Protein AF-A0A316M0W2-F1 (afdb_monomer)

Foldseek 3Di:
DDPVVLVVVLVVLVVVVCVVLVPDPVLCVQFVQSWQSVFPCQVVLHQEGETEHGDGDPVCPPVCSRLVVVLSSCVSRFHKYKYWAADPPPCVPVVVVCQVSVCVNQVNAKDWDWDADPVGITIMIIDGDNPD

Sequence (132 aa):
MNRFEKINSDQKIIEVLLDKLGCDENFIEEAKIAAILHDIGAIEGKNNHYAYEFFLLRPYRGRNIASIAAKQIFDKFLGEWKLYVAPSGTNPRAEKFWRKTISDYTNGNFEEKHDVTFDGYKLIFTFNNISK

Secondary structure (DSSP, 8-state):
--HHHHHHHHHHHHHHHHHHHT--THHHHH----SSTT-HHHHTT-SEEEE------GGGTTSSHHHHHHHHHHHHS-SEEEEEE--TTT-HHHHHHHHHHHHHHHTT--EEEEEEETTEEEEEEEEE-TT-

pLDDT: mean 73.29, std 18.85, range [28.38, 97.38]

InterPro domains:
  IPR003607 HD/PDEase domain [cd00077] (12-80)

Nearest PDB structures (foldseek):
  3ey5-assembly1_A  TM=6.224E-01  e=1.010E-02  Bacteroides thetaiotaomicron
  4qdj-assembly1_A  TM=5.690E-01  e=9.165E-02  Synechocystis sp. PCC 6803 substr. Kazusa
  5y4q-assembly1_B  TM=5.535E-01  e=1.397E+00  Trypanosoma cruzi strain CL Brener
  2avx-assembly1_A  TM=2.497E-01  e=5.280E-01  Escherichia coli
  4azw-assembly1_A  TM=4.449E-01  e=4.207E+00  Escherichia coli

Organism: NCBI:txid1529

Mean predicted aligned error: 9.38 Å

Solvent-accessible surface area (backbone atoms only — not comparable to full-atom values): 7589 Å² total; per-residue (Å²): 132,54,75,67,57,50,49,57,53,47,51,57,52,47,54,55,50,34,64,76,65,72,53,61,73,77,61,38,83,53,37,55,60,73,6,64,66,74,25,62,35,55,78,72,69,42,50,62,36,50,26,67,49,77,52,66,42,78,92,55,59,94,66,58,52,71,49,54,52,51,49,54,51,46,74,71,51,53,26,38,39,39,38,46,38,71,35,83,78,79,45,58,67,60,52,55,48,47,56,49,45,49,31,71,70,47,76,56,57,60,49,76,49,75,50,80,51,100,92,42,64,26,30,36,40,37,40,70,50,74,88,112

Radius of gyration: 14.41 Å; Cα contacts (8 Å, |Δi|>4): 176; chains: 1; bounding box: 40×32×37 Å

Structure (mmCIF, N/CA/C/O backbone):
data_AF-A0A316M0W2-F1
#
_entry.id   AF-A0A316M0W2-F1
#
loop_
_atom_site.group_PDB
_atom_site.id
_atom_site.type_symbol
_atom_site.label_atom_id
_atom_site.label_alt_id
_atom_site.label_comp_id
_atom_site.label_asym_id
_atom_site.label_entity_id
_atom_site.label_seq_id
_atom_site.pdbx_PDB_ins_code
_atom_site.Cartn_x
_atom_site.Cartn_y
_atom_site.Cartn_z
_atom_site.occupancy
_atom_site.B_iso_or_equiv
_atom_site.auth_seq_id
_atom_site.auth_comp_id
_atom_site.auth_asym_id
_atom_site.auth_atom_id
_atom_site.pdbx_PDB_model_num
ATOM 1 N N . MET A 1 1 ? 22.395 13.651 -1.260 1.00 48.47 1 MET A N 1
ATOM 2 C CA . MET A 1 1 ? 22.105 13.139 0.093 1.00 48.47 1 MET A CA 1
ATOM 3 C C . MET A 1 1 ? 22.805 11.805 0.256 1.00 48.47 1 MET A C 1
ATOM 5 O O . MET A 1 1 ? 22.592 10.920 -0.569 1.00 48.47 1 MET A O 1
ATOM 9 N N . ASN A 1 2 ? 23.708 11.684 1.229 1.00 33.06 2 ASN A N 1
ATOM 10 C CA . ASN A 1 2 ? 24.404 10.423 1.494 1.00 33.06 2 ASN A CA 1
ATOM 11 C C . ASN A 1 2 ? 23.402 9.409 2.080 1.00 33.06 2 ASN A C 1
ATOM 13 O O . ASN A 1 2 ? 22.491 9.781 2.817 1.00 33.06 2 ASN A O 1
ATOM 17 N N . ARG A 1 3 ? 23.572 8.120 1.772 1.00 31.95 3 ARG A N 1
ATOM 18 C CA . ARG A 1 3 ? 22.786 7.006 2.324 1.00 31.95 3 ARG A CA 1
ATOM 19 C C . ARG A 1 3 ? 22.655 7.078 3.853 1.00 31.95 3 ARG A C 1
ATOM 21 O O . ARG A 1 3 ? 21.599 6.741 4.368 1.00 31.95 3 ARG A O 1
ATOM 28 N N . PHE A 1 4 ? 23.679 7.564 4.556 1.00 28.38 4 PHE A N 1
ATOM 29 C CA . PHE A 1 4 ? 23.650 7.782 6.009 1.00 28.38 4 PHE A CA 1
ATOM 30 C C . PHE A 1 4 ? 22.752 8.949 6.456 1.00 28.38 4 PHE A C 1
ATOM 32 O O . PHE A 1 4 ? 22.065 8.837 7.465 1.00 28.38 4 PHE A O 1
ATOM 39 N N . GLU A 1 5 ? 22.705 10.045 5.699 1.00 35.69 5 GLU A N 1
ATOM 40 C CA . GLU A 1 5 ? 21.828 11.187 6.000 1.00 35.69 5 GLU A CA 1
ATOM 41 C C . GLU A 1 5 ? 20.358 10.843 5.751 1.00 35.69 5 GLU A C 1
ATOM 43 O O . GLU A 1 5 ? 19.494 11.227 6.537 1.00 35.69 5 GLU A O 1
ATOM 48 N N . LYS A 1 6 ? 20.086 10.055 4.699 1.00 44.72 6 LYS A N 1
ATOM 49 C CA . LYS A 1 6 ? 18.750 9.512 4.430 1.00 44.72 6 LYS A CA 1
ATOM 50 C C . LYS A 1 6 ? 18.285 8.616 5.587 1.00 44.72 6 LYS A C 1
ATOM 52 O O . LYS A 1 6 ? 17.212 8.848 6.122 1.00 44.72 6 LYS A O 1
ATOM 57 N N . ILE A 1 7 ? 19.141 7.704 6.064 1.00 41.06 7 ILE A N 1
ATOM 58 C CA . ILE A 1 7 ? 18.834 6.819 7.205 1.00 41.06 7 ILE A CA 1
ATOM 59 C C . ILE A 1 7 ? 18.451 7.609 8.467 1.00 41.06 7 ILE A C 1
ATOM 61 O O . ILE A 1 7 ? 17.459 7.270 9.105 1.00 41.06 7 ILE A O 1
ATOM 65 N N . ASN A 1 8 ? 19.192 8.667 8.809 1.00 46.09 8 ASN A N 1
ATOM 66 C CA . ASN A 1 8 ? 18.906 9.463 10.009 1.00 46.09 8 ASN A CA 1
ATOM 67 C C . ASN A 1 8 ? 17.606 10.275 9.889 1.00 46.09 8 ASN A C 1
ATOM 69 O O . ASN A 1 8 ? 16.872 10.415 10.866 1.00 46.09 8 ASN A O 1
ATOM 73 N N . SER A 1 9 ? 17.310 10.804 8.698 1.00 49.47 9 SER A N 1
ATOM 74 C CA . SER A 1 9 ? 16.043 11.496 8.438 1.00 49.47 9 S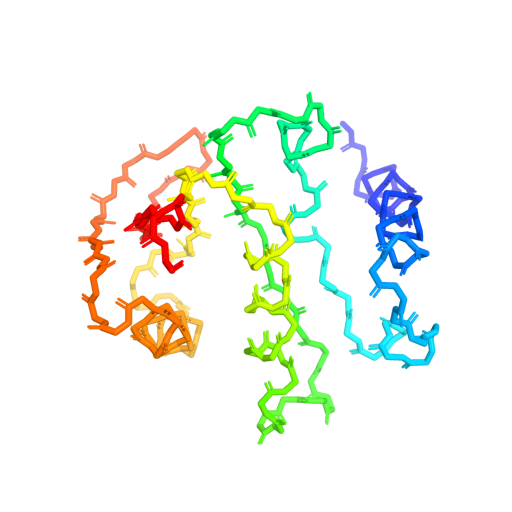ER A CA 1
ATOM 75 C C . SER A 1 9 ? 14.862 10.530 8.519 1.00 49.47 9 SER A C 1
ATOM 77 O O . SER A 1 9 ? 13.871 10.823 9.181 1.00 49.47 9 SER A O 1
ATOM 79 N N . ASP A 1 10 ? 14.987 9.362 7.891 1.00 51.97 10 ASP A N 1
ATOM 80 C CA . ASP A 1 10 ? 13.939 8.343 7.865 1.00 51.97 10 ASP A CA 1
ATOM 81 C C . ASP A 1 10 ? 13.652 7.820 9.279 1.00 51.97 10 ASP A C 1
ATOM 83 O O . ASP A 1 10 ? 12.494 7.649 9.646 1.00 51.97 10 ASP A O 1
ATOM 87 N N . GLN A 1 11 ? 14.688 7.643 10.107 1.00 53.81 11 GLN A N 1
ATOM 88 C CA . GLN A 1 11 ? 14.557 7.185 11.492 1.00 53.81 11 GLN A CA 1
ATOM 89 C C . GLN A 1 11 ? 13.727 8.143 12.359 1.00 53.81 11 GLN A C 1
ATOM 91 O O . GLN A 1 11 ? 12.835 7.706 13.081 1.00 53.81 11 GLN A O 1
ATOM 96 N N . LYS A 1 12 ? 13.945 9.454 12.230 1.00 53.81 12 LYS A N 1
ATOM 97 C CA . LYS A 1 12 ? 13.210 10.454 13.016 1.00 53.81 12 LYS A CA 1
ATOM 98 C C . LYS A 1 12 ? 11.735 10.555 12.619 1.00 53.81 12 LYS A C 1
ATOM 100 O O . LYS A 1 12 ? 10.871 10.766 13.466 1.00 53.81 12 LYS A O 1
ATOM 105 N N . ILE A 1 13 ? 11.433 10.417 11.326 1.00 52.25 13 ILE A N 1
ATOM 106 C CA . ILE A 1 13 ? 10.045 10.418 10.842 1.00 52.25 13 ILE A CA 1
ATOM 107 C C . ILE A 1 13 ? 9.353 9.117 11.265 1.00 52.25 13 ILE A C 1
ATOM 109 O O . ILE A 1 13 ? 8.191 9.165 11.672 1.00 52.25 13 ILE A O 1
ATOM 113 N N . ILE A 1 14 ? 10.072 7.983 11.221 1.00 52.84 14 ILE A N 1
ATOM 114 C CA . ILE A 1 14 ? 9.599 6.703 11.755 1.00 52.84 14 ILE A CA 1
ATOM 115 C C . ILE A 1 14 ? 9.127 6.923 13.190 1.00 52.84 14 ILE A C 1
ATOM 117 O O . ILE A 1 14 ? 7.926 6.828 13.410 1.00 52.84 14 ILE A O 1
ATOM 121 N N . GLU A 1 15 ? 10.010 7.333 14.105 1.00 57.50 15 GLU A N 1
ATOM 122 C CA . GLU A 1 15 ? 9.714 7.551 15.533 1.00 57.50 15 GLU A CA 1
ATOM 123 C C . GLU A 1 15 ? 8.430 8.369 15.778 1.00 57.50 15 GLU A C 1
ATOM 125 O O . GLU A 1 15 ? 7.555 7.940 16.529 1.00 57.50 15 GLU A O 1
ATOM 130 N N . VAL A 1 16 ? 8.252 9.495 15.075 1.00 54.44 16 VAL A N 1
ATOM 131 C CA . VAL A 1 16 ? 7.051 10.345 15.199 1.00 54.44 16 VAL A CA 1
ATOM 132 C C . VAL A 1 16 ? 5.773 9.634 14.744 1.00 54.44 16 VAL A C 1
ATOM 134 O O . VAL A 1 16 ? 4.707 9.829 15.332 1.00 54.44 16 VAL A O 1
ATOM 137 N N . LEU A 1 17 ? 5.825 8.831 13.678 1.00 51.56 17 LEU A N 1
ATOM 138 C CA . LEU A 1 17 ? 4.644 8.084 13.248 1.00 51.56 17 LEU A CA 1
ATOM 139 C C . LEU A 1 17 ? 4.324 6.919 14.178 1.00 51.56 17 LEU A C 1
ATOM 141 O O . LEU A 1 17 ? 3.138 6.627 14.330 1.00 51.56 17 LEU A O 1
ATOM 145 N N . LEU A 1 18 ? 5.333 6.289 14.786 1.00 55.06 18 LEU A N 1
ATOM 146 C CA . LEU A 1 18 ? 5.138 5.198 15.747 1.00 55.06 18 LEU A CA 1
ATOM 147 C C . LEU A 1 18 ? 4.363 5.680 16.961 1.00 55.06 18 LEU A C 1
ATOM 149 O O . LEU A 1 18 ? 3.336 5.091 17.296 1.00 55.06 18 LEU A O 1
ATOM 153 N N . ASP A 1 19 ? 4.799 6.809 17.522 1.00 59.34 19 ASP A N 1
ATOM 154 C CA . ASP A 1 19 ? 4.119 7.497 18.616 1.00 59.34 19 ASP A CA 1
ATOM 155 C C . ASP A 1 19 ? 2.661 7.794 18.244 1.00 59.34 19 ASP A C 1
ATOM 157 O O . ASP A 1 19 ? 1.722 7.347 18.904 1.00 59.34 19 ASP A O 1
ATOM 161 N N . LYS A 1 20 ? 2.440 8.423 17.082 1.00 52.78 20 LYS A N 1
ATOM 162 C CA . LYS A 1 20 ? 1.079 8.724 16.624 1.00 52.78 20 LYS A CA 1
ATOM 163 C C . LYS A 1 20 ? 0.239 7.467 16.360 1.00 52.78 20 LYS A C 1
ATOM 165 O O . LYS A 1 20 ? -0.982 7.590 16.279 1.00 52.78 20 LYS A O 1
ATOM 170 N N . LEU A 1 21 ? 0.840 6.329 15.999 1.00 52.12 21 LEU A N 1
ATOM 171 C CA . LEU A 1 21 ? 0.147 5.075 15.652 1.00 52.12 21 LEU A CA 1
ATOM 172 C C . LEU A 1 21 ? -0.162 4.219 16.889 1.00 52.12 21 LEU A C 1
ATOM 174 O O . LEU A 1 21 ? -0.941 3.277 16.768 1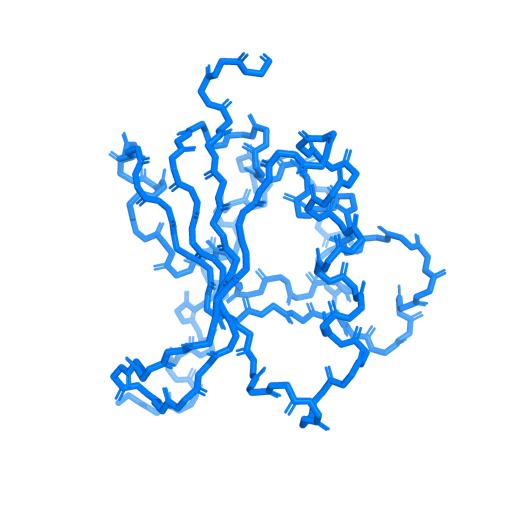.00 52.12 21 LEU A O 1
ATOM 178 N N . GLY A 1 22 ? 0.414 4.536 18.054 1.00 56.94 22 GLY A N 1
ATOM 179 C CA . GLY A 1 22 ? 0.285 3.714 19.258 1.00 56.94 22 GLY A CA 1
ATOM 180 C C . GLY A 1 22 ? 0.910 2.324 19.099 1.00 56.94 22 GLY A C 1
ATOM 181 O O . GLY A 1 22 ? 0.468 1.373 19.743 1.00 56.94 22 GLY A O 1
ATOM 182 N N . CYS A 1 23 ? 1.893 2.178 18.205 1.00 54.72 23 CYS A N 1
ATOM 183 C CA . CYS A 1 23 ? 2.620 0.925 18.031 1.00 54.72 23 CYS A CA 1
ATOM 184 C C . CYS A 1 23 ? 3.738 0.826 19.082 1.00 54.72 23 CYS A C 1
ATOM 186 O O . CYS A 1 23 ? 4.508 1.768 19.231 1.00 54.72 23 CYS A O 1
ATOM 188 N N . ASP A 1 24 ? 3.842 -0.311 19.778 1.00 54.34 24 ASP A N 1
ATOM 189 C CA . ASP A 1 24 ? 4.955 -0.614 20.698 1.00 54.34 24 ASP A CA 1
ATOM 190 C C . ASP A 1 24 ? 6.307 -0.495 19.969 1.00 54.34 24 ASP A C 1
ATOM 192 O O . ASP A 1 24 ? 6.441 -1.014 18.861 1.00 54.34 24 ASP A O 1
ATOM 196 N N . GLU A 1 25 ? 7.307 0.152 20.579 1.00 49.97 25 GLU A N 1
ATOM 197 C CA . GLU A 1 25 ? 8.668 0.319 20.038 1.00 49.97 25 GLU A CA 1
ATOM 198 C C . GLU A 1 25 ? 9.283 -1.022 19.586 1.00 49.97 25 GLU A C 1
ATOM 200 O O . GLU A 1 25 ? 9.944 -1.088 18.542 1.00 49.97 25 GLU A O 1
ATOM 205 N N . ASN A 1 26 ? 8.962 -2.122 20.283 1.00 46.00 26 ASN A N 1
ATOM 206 C CA . ASN A 1 26 ? 9.413 -3.475 19.930 1.00 46.00 26 ASN A CA 1
ATOM 207 C C . ASN A 1 26 ? 8.858 -3.979 18.584 1.00 46.00 26 ASN A C 1
ATOM 209 O O . ASN A 1 26 ? 9.465 -4.830 17.938 1.00 46.00 26 ASN A O 1
ATOM 213 N N . PHE A 1 27 ? 7.721 -3.454 18.116 1.00 47.66 27 PHE A N 1
ATOM 214 C CA . PHE A 1 27 ? 7.133 -3.815 16.822 1.00 47.66 27 PHE A CA 1
ATOM 215 C C . PHE A 1 27 ? 7.979 -3.305 15.639 1.00 47.66 27 PHE A C 1
ATOM 217 O O . PHE A 1 27 ? 7.898 -3.860 14.540 1.00 47.66 27 PHE A O 1
ATOM 224 N N . ILE A 1 28 ? 8.812 -2.270 15.838 1.00 46.78 28 ILE A N 1
ATOM 225 C CA . ILE A 1 28 ? 9.473 -1.525 14.750 1.00 46.78 28 ILE A CA 1
ATOM 226 C C . ILE A 1 28 ? 10.983 -1.732 14.655 1.00 46.78 28 ILE A C 1
ATOM 228 O O . ILE A 1 28 ? 11.508 -1.707 13.537 1.00 46.78 28 ILE A O 1
ATOM 232 N N . GLU A 1 29 ? 11.683 -2.068 15.743 1.00 45.09 29 GLU A N 1
ATOM 233 C CA . GLU A 1 29 ? 13.055 -2.597 15.609 1.00 45.09 29 GLU A CA 1
ATOM 234 C C . GLU A 1 29 ? 13.086 -3.816 14.661 1.00 45.09 29 GLU A C 1
ATOM 236 O O . GLU A 1 29 ? 14.016 -4.003 13.869 1.00 45.09 29 GLU A O 1
ATOM 241 N N . GLU A 1 30 ? 11.992 -4.579 14.662 1.00 47.34 30 GLU A N 1
ATOM 242 C CA . GLU A 1 30 ? 11.757 -5.780 13.867 1.00 47.34 30 GLU A CA 1
ATOM 243 C C . GLU A 1 30 ? 11.160 -5.476 12.470 1.00 47.34 30 GLU A C 1
ATOM 245 O O . GLU A 1 30 ? 11.501 -6.117 11.461 1.00 47.34 30 GLU A O 1
ATOM 250 N N . ALA A 1 31 ? 10.320 -4.437 12.372 1.00 44.12 31 ALA A N 1
ATOM 251 C CA . ALA A 1 31 ? 9.683 -3.966 11.144 1.00 44.12 31 ALA A CA 1
ATOM 252 C C . ALA A 1 31 ? 10.067 -2.520 10.803 1.00 44.12 31 ALA A C 1
ATOM 254 O O . ALA A 1 31 ? 9.343 -1.571 11.078 1.00 44.12 31 ALA A O 1
ATOM 255 N N . LYS A 1 32 ? 11.179 -2.348 10.088 1.00 50.62 32 LYS A N 1
ATOM 256 C CA . LYS A 1 32 ? 11.544 -1.060 9.484 1.00 50.62 32 LYS A CA 1
ATOM 257 C C . LYS A 1 32 ? 10.614 -0.701 8.313 1.00 50.62 32 LYS A C 1
ATOM 259 O O . LYS A 1 32 ? 10.957 -0.887 7.149 1.00 50.62 32 LYS A O 1
ATOM 264 N N . ILE A 1 33 ? 9.434 -0.166 8.606 1.00 52.78 33 ILE A N 1
ATOM 265 C CA . ILE A 1 33 ? 8.473 0.324 7.607 1.00 52.78 33 ILE A CA 1
ATOM 266 C C . ILE A 1 33 ? 8.911 1.730 7.152 1.00 52.78 33 ILE A C 1
ATOM 268 O O . ILE A 1 33 ? 8.171 2.683 7.307 1.00 52.78 33 ILE A O 1
ATOM 272 N N . ALA A 1 34 ? 10.115 1.914 6.595 1.00 44.81 34 ALA A N 1
ATOM 273 C CA . ALA A 1 34 ? 10.669 3.248 6.250 1.00 44.81 34 ALA A CA 1
ATOM 274 C C . ALA A 1 34 ? 10.032 3.918 5.004 1.00 44.81 34 ALA A C 1
ATOM 276 O O . ALA A 1 34 ? 10.670 4.577 4.202 1.00 44.81 34 ALA A O 1
ATOM 277 N N . ALA A 1 35 ? 8.762 3.662 4.771 1.00 47.53 35 ALA A N 1
ATOM 278 C CA . ALA A 1 35 ? 8.316 3.170 3.486 1.00 47.53 35 ALA A CA 1
ATOM 279 C C . ALA A 1 35 ? 7.129 3.960 2.944 1.00 47.53 35 ALA A C 1
ATOM 281 O O . ALA A 1 35 ? 7.155 4.598 1.891 1.00 47.53 35 ALA A O 1
ATOM 282 N N . ILE A 1 36 ? 6.111 3.976 3.793 1.00 49.50 36 ILE A N 1
ATOM 283 C CA . ILE A 1 36 ? 4.942 4.833 3.692 1.00 49.50 36 ILE A CA 1
ATOM 284 C C . ILE A 1 3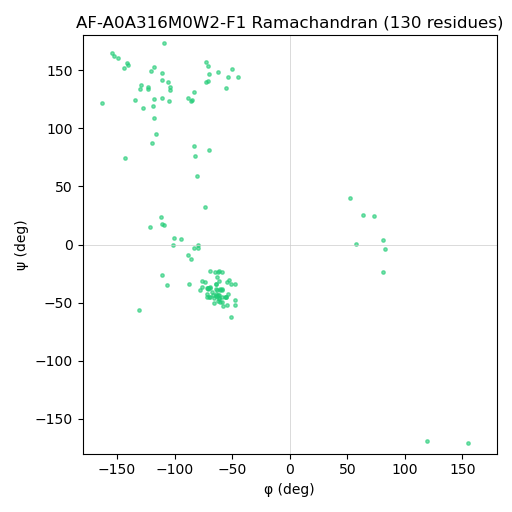6 ? 5.259 6.224 4.296 1.00 49.50 36 ILE A C 1
ATOM 286 O O . ILE A 1 36 ? 4.470 7.153 4.235 1.00 49.50 36 ILE A O 1
ATOM 290 N N . LEU A 1 37 ? 6.468 6.386 4.840 1.00 44.69 37 LEU A N 1
ATOM 291 C CA . LEU A 1 37 ? 6.932 7.526 5.628 1.00 44.69 37 LEU A CA 1
ATOM 292 C C . LEU A 1 37 ? 7.545 8.679 4.826 1.00 44.69 37 LEU A C 1
ATOM 294 O O . LEU A 1 37 ? 7.775 9.745 5.388 1.00 44.69 37 LEU A O 1
ATOM 298 N N . HIS A 1 38 ? 7.788 8.505 3.526 1.00 49.06 38 HIS A N 1
ATOM 299 C CA . HIS A 1 38 ? 8.213 9.615 2.664 1.00 49.06 38 HIS A CA 1
ATOM 300 C C . HIS A 1 38 ? 7.057 10.518 2.225 1.00 49.06 38 HIS A C 1
ATOM 302 O O . HIS A 1 38 ? 7.281 11.528 1.553 1.00 49.06 38 HIS A O 1
ATOM 308 N N . ASP A 1 39 ? 5.830 10.180 2.607 1.00 56.94 39 ASP A N 1
ATOM 309 C CA . ASP A 1 39 ? 4.672 10.966 2.257 1.00 56.94 39 ASP A CA 1
ATOM 310 C C . ASP A 1 39 ? 4.465 12.140 3.212 1.00 56.94 39 ASP A C 1
ATOM 312 O O . ASP A 1 39 ? 3.705 12.094 4.182 1.00 56.94 39 ASP A O 1
ATOM 316 N N . ILE A 1 40 ? 5.158 13.232 2.905 1.00 54.22 40 ILE A N 1
ATOM 317 C CA . ILE A 1 40 ? 4.932 14.532 3.538 1.00 54.22 40 ILE A CA 1
ATOM 318 C C . ILE A 1 40 ? 3.443 14.920 3.436 1.00 54.22 40 ILE A C 1
ATOM 320 O O . ILE A 1 40 ? 2.916 15.541 4.353 1.00 54.22 40 ILE A O 1
ATOM 324 N N . GLY A 1 41 ? 2.738 14.497 2.378 1.00 60.56 41 GLY A N 1
ATOM 325 C CA . GLY A 1 41 ? 1.317 14.771 2.193 1.00 60.56 41 GLY A CA 1
ATOM 326 C C . GLY A 1 41 ? 0.437 14.158 3.277 1.00 60.56 41 GLY A C 1
ATOM 327 O O . GLY A 1 41 ? -0.405 14.867 3.822 1.00 60.56 41 GLY A O 1
ATOM 328 N N . ALA A 1 42 ? 0.680 12.906 3.666 1.00 62.50 42 ALA A N 1
ATOM 329 C CA . ALA A 1 42 ? -0.044 12.258 4.761 1.00 62.50 42 ALA A CA 1
ATOM 330 C C . ALA A 1 42 ? 0.137 12.990 6.103 1.00 62.50 42 ALA A C 1
ATOM 332 O O . ALA A 1 42 ? -0.809 13.140 6.877 1.00 62.50 42 ALA A O 1
ATOM 333 N N . ILE A 1 43 ? 1.347 13.494 6.367 1.00 59.88 43 ILE A N 1
ATOM 334 C CA . ILE A 1 43 ? 1.665 14.258 7.585 1.00 59.88 43 ILE A CA 1
ATOM 335 C C . ILE A 1 43 ? 1.017 15.649 7.554 1.00 59.88 43 ILE A C 1
ATOM 337 O O . ILE A 1 43 ? 0.548 16.133 8.583 1.00 59.88 43 ILE A O 1
ATOM 341 N N . GLU A 1 44 ? 0.971 16.276 6.380 1.00 63.16 44 GLU A N 1
ATOM 342 C CA . GLU A 1 44 ? 0.348 17.582 6.142 1.00 63.16 44 GLU A CA 1
ATOM 343 C C . GLU A 1 44 ? -1.185 17.515 6.004 1.00 63.16 44 GLU A C 1
ATOM 345 O O . GLU A 1 44 ? -1.823 18.549 5.812 1.00 63.16 44 GLU A O 1
ATOM 350 N N . GLY A 1 45 ? -1.793 16.325 6.097 1.00 64.81 45 GLY A N 1
ATOM 351 C CA . GLY A 1 45 ? -3.242 16.138 5.971 1.00 64.81 45 GLY A CA 1
ATOM 352 C C . GLY A 1 45 ? -3.773 16.276 4.540 1.00 64.81 45 GLY A C 1
ATOM 353 O O . GLY A 1 45 ? -4.941 16.609 4.345 1.00 64.81 45 GLY A O 1
ATOM 354 N N . LYS A 1 46 ? -2.930 16.055 3.525 1.00 75.50 46 LYS A N 1
ATOM 355 C CA . LYS A 1 46 ? -3.357 15.960 2.123 1.00 75.50 46 LYS A CA 1
ATOM 356 C C . LYS A 1 46 ? -4.095 14.646 1.887 1.00 75.50 46 LYS A C 1
ATOM 358 O O . LYS A 1 46 ? -3.860 13.664 2.575 1.00 75.50 46 LYS A O 1
ATOM 363 N N . ASN A 1 47 ? -4.928 14.615 0.853 1.00 82.75 47 ASN A N 1
ATOM 364 C CA . ASN A 1 47 ? -5.683 13.419 0.472 1.00 82.75 47 ASN A CA 1
ATOM 365 C C . ASN A 1 47 ? -4.982 12.585 -0.608 1.00 82.75 47 ASN A C 1
ATOM 367 O O . ASN A 1 47 ? -5.577 11.638 -1.100 1.00 82.75 47 ASN A O 1
ATOM 371 N N . ASN A 1 48 ? -3.763 12.933 -1.024 1.00 83.75 48 ASN A N 1
ATOM 372 C CA . ASN A 1 48 ? -3.029 12.219 -2.068 1.00 83.75 48 ASN A CA 1
ATOM 373 C C . ASN A 1 48 ? -1.755 11.643 -1.476 1.00 83.75 48 ASN A C 1
ATOM 375 O O . ASN A 1 48 ? -0.815 12.394 -1.208 1.00 83.75 48 ASN A O 1
ATOM 379 N N . HIS A 1 49 ? -1.750 10.322 -1.336 1.00 85.19 49 HIS A N 1
ATOM 380 C CA . HIS A 1 49 ? -0.741 9.585 -0.612 1.00 85.19 49 HIS A CA 1
ATOM 381 C C . HIS A 1 49 ? 0.152 8.731 -1.510 1.00 85.19 49 HIS A C 1
ATOM 383 O O . HIS A 1 49 ? -0.317 8.111 -2.470 1.00 85.19 49 HIS A O 1
ATOM 389 N N . TYR A 1 50 ? 1.444 8.661 -1.192 1.00 83.25 50 TYR A N 1
ATOM 390 C CA . TYR A 1 50 ? 2.459 7.981 -2.001 1.00 83.25 50 TYR A CA 1
ATOM 391 C C . TYR A 1 50 ? 3.385 7.107 -1.146 1.00 83.25 50 TYR A C 1
ATOM 393 O O . TYR A 1 50 ? 4.077 7.603 -0.262 1.00 83.25 50 TYR A O 1
ATOM 401 N N . ALA A 1 51 ? 3.496 5.815 -1.469 1.00 81.06 51 ALA A N 1
ATOM 402 C CA . ALA A 1 51 ? 4.466 4.917 -0.833 1.00 81.06 51 ALA A CA 1
ATOM 403 C C . ALA A 1 51 ? 5.455 4.357 -1.862 1.00 81.06 51 ALA A C 1
ATOM 405 O O . ALA A 1 51 ? 5.055 3.662 -2.798 1.00 81.06 51 ALA A O 1
ATOM 406 N N . TYR A 1 52 ? 6.746 4.649 -1.683 1.00 75.75 52 TYR A N 1
ATOM 407 C CA . TYR A 1 52 ? 7.800 4.307 -2.652 1.00 75.75 52 TYR A CA 1
ATOM 408 C C . TYR A 1 52 ? 8.702 3.152 -2.220 1.00 75.75 52 TYR A C 1
ATOM 410 O O . TYR A 1 52 ? 9.167 2.370 -3.047 1.00 75.75 52 TYR A O 1
ATOM 418 N N . GLU A 1 53 ? 8.969 3.040 -0.926 1.00 71.31 53 GLU A N 1
ATOM 419 C CA . GLU A 1 53 ? 9.758 1.951 -0.358 1.00 71.31 53 GL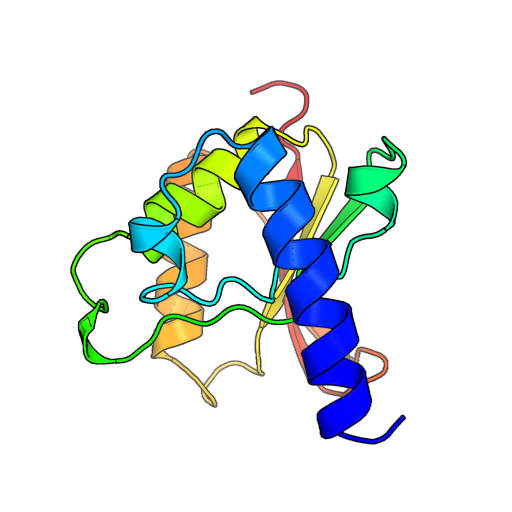U A CA 1
ATOM 420 C C . GLU A 1 53 ? 8.852 1.188 0.610 1.00 71.31 53 GLU A C 1
ATOM 422 O O . GLU A 1 53 ? 7.882 1.759 1.075 1.00 71.31 53 GLU A O 1
ATOM 427 N N . PHE A 1 54 ? 9.082 -0.107 0.859 1.00 75.00 54 PHE A N 1
ATOM 428 C CA . PHE A 1 54 ? 8.427 -0.896 1.918 1.00 75.00 54 PHE A CA 1
ATOM 429 C C . PHE A 1 54 ? 9.199 -2.171 2.176 1.00 75.00 54 PHE A C 1
ATOM 431 O O . PHE A 1 54 ? 9.401 -2.983 1.270 1.00 75.00 54 PHE A O 1
ATOM 438 N N . PHE A 1 55 ? 9.648 -2.362 3.415 1.00 70.06 55 PHE A N 1
ATOM 439 C CA . PHE A 1 55 ? 10.434 -3.530 3.762 1.00 70.06 55 PHE A CA 1
ATOM 440 C C . PHE A 1 55 ? 10.138 -4.057 5.161 1.00 70.06 55 PHE A C 1
ATOM 442 O O . PHE A 1 55 ? 9.746 -3.345 6.074 1.00 70.06 55 PHE A O 1
ATOM 449 N N . LEU A 1 56 ? 10.339 -5.365 5.294 1.00 68.88 56 LEU A N 1
ATOM 450 C CA . LEU A 1 56 ? 10.265 -6.104 6.544 1.00 68.88 56 LEU A CA 1
ATOM 451 C C . LEU A 1 56 ? 11.536 -6.946 6.659 1.00 68.88 56 LEU A C 1
ATOM 453 O O . LEU A 1 56 ? 11.946 -7.601 5.679 1.00 68.88 56 LEU A O 1
ATOM 457 N N . LEU A 1 57 ? 12.169 -6.931 7.834 1.00 62.25 57 LEU A N 1
ATOM 458 C CA . LEU A 1 57 ? 13.367 -7.728 8.081 1.00 62.25 57 LEU A CA 1
ATOM 459 C C . LEU A 1 57 ? 13.042 -9.221 7.944 1.00 62.25 57 LEU A C 1
ATOM 461 O O . LEU A 1 57 ? 11.919 -9.671 8.171 1.00 62.25 57 LEU A O 1
ATOM 465 N N . ARG A 1 58 ? 14.033 -10.000 7.495 1.00 62.75 58 ARG A N 1
ATOM 466 C CA . ARG A 1 58 ? 13.849 -11.418 7.140 1.00 62.75 58 ARG A CA 1
ATOM 467 C C . ARG A 1 58 ? 13.210 -12.268 8.254 1.00 62.75 58 ARG A C 1
ATOM 469 O O . ARG A 1 58 ? 12.320 -13.035 7.890 1.00 62.75 58 ARG A O 1
ATOM 476 N N . PRO A 1 59 ? 13.590 -12.136 9.542 1.00 59.94 59 PRO A N 1
ATOM 477 C CA . PRO A 1 59 ? 13.039 -12.971 10.616 1.00 59.94 59 PRO A CA 1
ATOM 478 C C . PRO A 1 59 ? 11.523 -12.830 10.826 1.00 59.94 59 PRO A C 1
ATOM 480 O O . PRO A 1 59 ? 10.884 -13.755 11.319 1.00 59.94 59 PRO A O 1
ATOM 483 N N . TYR A 1 60 ? 10.934 -11.709 10.402 1.00 63.88 60 TYR A N 1
ATOM 484 C CA . TYR A 1 60 ? 9.531 -11.366 10.674 1.00 63.88 60 TYR A CA 1
ATOM 485 C C . TYR A 1 60 ? 8.600 -11.624 9.487 1.00 63.88 60 TYR A C 1
ATOM 487 O O . TYR A 1 60 ? 7.387 -11.417 9.556 1.00 63.88 60 TYR A O 1
ATOM 495 N N . ARG A 1 61 ? 9.147 -12.103 8.367 1.00 71.75 61 ARG A N 1
ATOM 496 C CA . ARG A 1 61 ? 8.359 -12.440 7.177 1.00 71.75 61 ARG A CA 1
ATOM 497 C C . ARG A 1 61 ? 7.514 -13.690 7.419 1.00 71.75 61 ARG A C 1
ATOM 499 O O . ARG A 1 61 ? 7.860 -14.552 8.215 1.00 71.75 61 ARG A O 1
ATOM 506 N N . GLY A 1 62 ? 6.403 -13.796 6.691 1.00 74.31 62 GLY A N 1
ATOM 507 C CA . GLY A 1 62 ? 5.505 -14.955 6.767 1.00 74.31 62 GLY A CA 1
ATOM 508 C C . GLY A 1 62 ? 4.527 -14.945 7.946 1.00 74.31 62 GLY A C 1
ATOM 509 O O . GLY A 1 62 ? 3.763 -15.889 8.088 1.00 74.31 62 GLY A O 1
ATOM 510 N N . ARG A 1 63 ? 4.507 -13.880 8.759 1.00 74.88 63 ARG A N 1
ATOM 511 C CA . ARG A 1 63 ? 3.618 -13.736 9.929 1.00 74.88 63 ARG A CA 1
ATOM 512 C C . ARG A 1 63 ? 2.514 -12.684 9.748 1.00 74.88 63 ARG A C 1
ATOM 514 O O . ARG A 1 63 ? 1.970 -12.195 10.725 1.00 74.88 63 ARG A O 1
ATOM 521 N N . ASN A 1 64 ? 2.229 -12.264 8.513 1.00 78.19 64 ASN A N 1
ATOM 522 C CA . ASN A 1 64 ? 1.279 -11.188 8.163 1.00 78.19 64 ASN A CA 1
ATOM 523 C C . ASN A 1 64 ? 1.535 -9.792 8.778 1.00 78.19 64 ASN A C 1
ATOM 525 O O . ASN A 1 64 ? 0.816 -8.860 8.429 1.00 78.19 64 ASN A O 1
ATOM 529 N N . ILE A 1 65 ? 2.589 -9.612 9.582 1.00 75.19 65 ILE A N 1
ATOM 530 C CA . ILE A 1 65 ? 2.971 -8.349 10.247 1.00 75.19 65 ILE A CA 1
ATOM 531 C C . ILE A 1 65 ? 2.963 -7.158 9.278 1.00 75.19 65 ILE A C 1
ATOM 533 O O . ILE A 1 65 ? 2.278 -6.168 9.507 1.00 75.19 65 ILE A O 1
ATOM 537 N N . ALA A 1 66 ? 3.651 -7.289 8.141 1.00 77.69 66 ALA A N 1
ATOM 538 C CA . ALA A 1 66 ? 3.707 -6.250 7.112 1.00 77.69 66 ALA A CA 1
ATOM 539 C C . ALA A 1 66 ? 2.329 -5.863 6.546 1.00 77.69 66 ALA A C 1
ATOM 541 O O . ALA A 1 66 ? 2.089 -4.696 6.257 1.00 77.69 66 ALA A O 1
ATOM 542 N N . SER A 1 67 ? 1.430 -6.835 6.369 1.00 84.62 67 SER A N 1
ATOM 543 C CA . SER A 1 67 ? 0.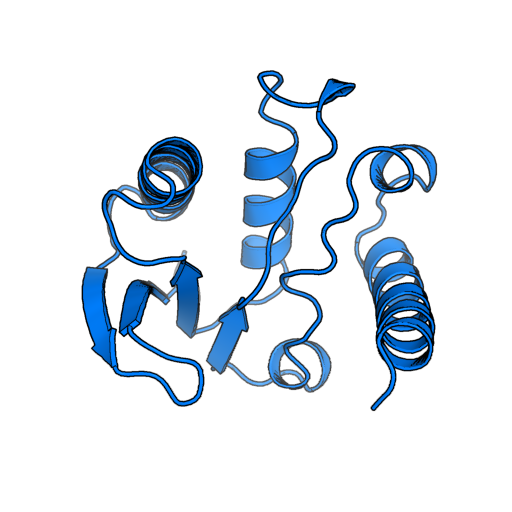091 -6.567 5.837 1.00 84.62 67 SER A CA 1
ATOM 544 C C . SER A 1 67 ? -0.762 -5.834 6.868 1.00 84.62 67 SER A C 1
ATOM 546 O O . SER A 1 67 ? -1.421 -4.861 6.523 1.00 84.62 67 SER A O 1
ATOM 548 N N . ILE A 1 68 ? -0.701 -6.255 8.136 1.00 81.75 68 ILE A N 1
ATOM 549 C CA . ILE A 1 68 ? -1.402 -5.592 9.245 1.00 81.75 68 ILE A CA 1
ATOM 550 C C . ILE A 1 68 ? -0.948 -4.136 9.355 1.00 81.75 68 ILE A C 1
ATOM 552 O O . ILE A 1 68 ? -1.783 -3.238 9.348 1.00 81.75 68 ILE A O 1
ATOM 556 N N . ALA A 1 69 ? 0.364 -3.904 9.369 1.00 77.06 69 ALA A N 1
ATOM 557 C CA . ALA A 1 69 ? 0.907 -2.561 9.504 1.00 77.06 69 ALA A CA 1
ATOM 558 C C . ALA A 1 69 ? 0.550 -1.657 8.311 1.00 77.06 69 ALA A C 1
ATOM 560 O O . ALA A 1 69 ? 0.144 -0.517 8.507 1.00 77.06 69 ALA A O 1
ATOM 561 N N . ALA A 1 70 ? 0.626 -2.167 7.074 1.00 84.44 70 ALA A N 1
ATOM 562 C CA . ALA A 1 70 ? 0.205 -1.406 5.895 1.00 84.44 70 ALA A CA 1
ATOM 563 C C . ALA A 1 70 ? -1.274 -0.992 5.981 1.00 84.44 70 ALA A C 1
ATOM 565 O O . ALA A 1 70 ? -1.599 0.166 5.741 1.00 84.44 70 ALA A O 1
ATOM 566 N N . LYS A 1 71 ? -2.157 -1.914 6.385 1.00 87.56 71 LYS A N 1
ATOM 567 C CA . LYS A 1 71 ? -3.594 -1.641 6.536 1.00 87.56 71 LYS A CA 1
ATOM 568 C C . LYS A 1 71 ? -3.873 -0.599 7.618 1.00 87.56 71 LYS A C 1
ATOM 570 O O . LYS A 1 71 ? -4.620 0.329 7.352 1.00 87.56 71 LYS A O 1
ATOM 575 N N . GLN A 1 72 ? -3.217 -0.697 8.775 1.00 80.81 72 GLN A N 1
ATOM 576 C CA . GLN A 1 72 ? -3.336 0.304 9.842 1.00 80.81 72 GLN A CA 1
ATOM 577 C C . GLN A 1 72 ? -2.917 1.702 9.377 1.00 80.81 72 GLN A C 1
ATOM 579 O O . GLN A 1 72 ? -3.546 2.693 9.738 1.00 80.81 72 GLN A O 1
ATOM 584 N N . ILE A 1 73 ? -1.867 1.791 8.558 1.00 79.69 73 ILE A N 1
ATOM 585 C CA . ILE A 1 73 ? -1.432 3.068 7.993 1.00 79.69 73 ILE A CA 1
ATOM 586 C C . ILE A 1 73 ? -2.479 3.611 7.015 1.00 79.69 73 ILE A C 1
ATOM 588 O O . ILE A 1 73 ? -2.812 4.792 7.084 1.00 79.69 73 ILE A O 1
ATOM 592 N N . PHE A 1 74 ? -3.042 2.765 6.151 1.00 87.00 74 PHE A N 1
ATOM 593 C CA . PHE A 1 74 ? -4.126 3.181 5.262 1.00 87.00 74 PHE A CA 1
ATOM 594 C C . PHE A 1 74 ? -5.362 3.643 6.048 1.00 87.00 74 PHE A C 1
ATOM 596 O O . PHE A 1 74 ? -5.891 4.705 5.747 1.00 87.00 74 PHE A O 1
ATOM 603 N N . ASP A 1 75 ? -5.790 2.906 7.077 1.00 86.25 75 ASP A N 1
ATOM 604 C CA . ASP A 1 75 ? -6.950 3.277 7.905 1.00 86.25 75 ASP A CA 1
ATOM 605 C C . ASP A 1 75 ? -6.731 4.620 8.622 1.00 86.25 75 ASP A C 1
ATOM 607 O O . ASP A 1 75 ? -7.671 5.381 8.842 1.00 86.25 75 ASP A O 1
ATOM 611 N N . LYS A 1 76 ? -5.479 4.939 8.965 1.00 80.50 76 LYS A N 1
ATOM 612 C CA . LYS A 1 76 ? -5.127 6.199 9.618 1.00 80.50 76 LYS A CA 1
ATOM 613 C C . LYS A 1 76 ? -5.120 7.403 8.678 1.00 80.50 76 LYS A C 1
ATOM 615 O O . LYS A 1 76 ? -5.464 8.501 9.113 1.00 80.50 76 LYS A O 1
ATOM 620 N N . PHE A 1 77 ? -4.696 7.223 7.429 1.00 83.19 77 PHE A N 1
ATOM 621 C CA . PHE A 1 77 ? -4.610 8.307 6.451 1.00 83.19 77 PHE A CA 1
ATOM 622 C C . PHE A 1 77 ? -5.576 8.041 5.295 1.00 83.19 77 PHE A C 1
ATOM 624 O O . PHE A 1 77 ? -5.278 7.326 4.331 1.00 83.19 77 PHE A O 1
ATOM 631 N N . LEU A 1 78 ? -6.762 8.637 5.414 1.00 88.69 78 LEU A N 1
ATOM 632 C CA . LEU A 1 78 ? -7.780 8.586 4.372 1.00 88.69 78 LEU A CA 1
ATOM 633 C C . LEU A 1 78 ? -7.354 9.433 3.164 1.00 88.69 78 LEU A C 1
ATOM 635 O O . LEU A 1 78 ? -6.768 10.504 3.321 1.00 88.69 78 LEU A O 1
ATOM 639 N N . GLY A 1 79 ? -7.623 8.946 1.956 1.00 90.94 79 GLY A N 1
ATOM 640 C CA . GLY A 1 79 ? -7.222 9.570 0.704 1.00 90.94 79 GLY A CA 1
ATOM 641 C C . GLY A 1 79 ? -7.088 8.603 -0.477 1.00 90.94 79 GLY A C 1
ATOM 642 O O . GLY A 1 79 ? -7.449 7.426 -0.441 1.00 90.94 79 GLY A O 1
ATOM 643 N N . GLU A 1 80 ? -6.548 9.141 -1.558 1.00 91.81 80 GLU A N 1
ATOM 644 C CA . GLU A 1 80 ? -6.088 8.437 -2.744 1.00 91.81 80 GLU A CA 1
ATOM 645 C C . GLU A 1 80 ? -4.656 7.960 -2.534 1.00 91.81 80 GLU A C 1
ATOM 647 O O . GLU A 1 80 ? -3.761 8.762 -2.299 1.00 91.81 80 GLU A O 1
ATOM 652 N N . TRP A 1 81 ? -4.417 6.666 -2.676 1.00 92.44 81 TRP A N 1
ATOM 653 C CA . TRP A 1 81 ? -3.118 6.040 -2.487 1.00 92.44 81 TRP A CA 1
ATOM 654 C C . TRP A 1 81 ? -2.483 5.650 -3.817 1.00 92.44 81 TRP A C 1
ATOM 656 O O . TRP A 1 81 ? -3.151 5.106 -4.698 1.00 92.44 81 TRP A O 1
ATOM 666 N N . LYS A 1 82 ? -1.168 5.865 -3.933 1.00 91.94 82 LYS A N 1
ATOM 667 C CA . LYS A 1 82 ? -0.312 5.334 -5.001 1.00 91.94 82 LYS A CA 1
ATOM 668 C C . LYS A 1 82 ? 0.884 4.607 -4.399 1.00 91.94 82 LYS A C 1
ATOM 670 O O . LYS A 1 82 ? 1.706 5.206 -3.708 1.00 91.94 82 LYS A O 1
ATOM 675 N N . LEU A 1 83 ? 0.994 3.309 -4.664 1.00 90.88 83 LEU A N 1
ATOM 676 C CA . LEU A 1 83 ? 2.090 2.478 -4.175 1.00 90.88 83 LEU A CA 1
ATOM 677 C C . LEU A 1 83 ? 2.976 2.052 -5.330 1.00 90.88 83 LEU A C 1
ATOM 679 O O . LEU A 1 83 ? 2.498 1.455 -6.291 1.00 90.88 83 LEU A O 1
ATOM 683 N N . TYR A 1 84 ? 4.267 2.323 -5.202 1.00 89.06 84 TYR A N 1
ATOM 684 C CA . TYR A 1 84 ? 5.264 2.054 -6.222 1.00 89.06 84 TYR A CA 1
ATOM 685 C C . TYR A 1 84 ? 6.077 0.834 -5.822 1.00 89.06 84 TYR A C 1
ATOM 687 O O . TYR A 1 84 ? 6.689 0.767 -4.758 1.00 89.06 84 TYR A O 1
ATOM 695 N N . VAL A 1 85 ? 6.089 -0.150 -6.705 1.00 89.06 85 VAL A N 1
ATOM 696 C CA . VAL A 1 85 ? 6.782 -1.417 -6.531 1.00 89.06 85 VAL A CA 1
ATOM 697 C C . VAL A 1 85 ? 7.785 -1.562 -7.665 1.00 89.06 85 VAL A C 1
ATOM 699 O O . VAL A 1 85 ? 7.589 -1.052 -8.771 1.00 89.06 85 VAL A O 1
ATOM 702 N N . ALA A 1 86 ? 8.893 -2.248 -7.389 1.00 85.56 86 ALA A N 1
ATOM 703 C CA . ALA A 1 86 ? 9.852 -2.618 -8.423 1.00 85.56 86 ALA A CA 1
ATOM 704 C C . ALA A 1 86 ? 9.139 -3.291 -9.621 1.00 85.56 86 ALA A C 1
ATOM 706 O O . ALA A 1 86 ? 8.104 -3.932 -9.411 1.00 85.56 86 ALA A O 1
ATOM 707 N N . PRO A 1 87 ? 9.676 -3.168 -10.853 1.00 81.44 87 PRO A N 1
ATOM 708 C CA . PRO A 1 87 ? 9.088 -3.770 -12.048 1.00 81.44 87 PRO A CA 1
ATOM 709 C C . PRO A 1 87 ? 8.647 -5.219 -11.838 1.00 81.44 87 PRO A C 1
ATOM 711 O O . PRO A 1 87 ? 9.347 -5.985 -11.159 1.00 81.44 87 PRO A O 1
ATOM 714 N N . SER A 1 88 ? 7.541 -5.619 -12.469 1.00 77.50 88 SER A N 1
ATOM 715 C CA . SER A 1 88 ? 7.100 -7.015 -12.417 1.00 77.50 88 SER A CA 1
ATOM 716 C C . SER A 1 88 ? 8.216 -7.969 -12.856 1.00 77.50 88 SER A C 1
ATOM 718 O O . SER A 1 88 ? 9.076 -7.645 -13.678 1.00 77.50 88 SER A O 1
ATOM 720 N N . GLY A 1 89 ? 8.264 -9.128 -12.204 1.00 75.69 89 GLY A N 1
ATOM 721 C CA . GLY A 1 89 ? 9.308 -10.134 -12.400 1.00 75.69 89 GLY A CA 1
ATOM 722 C C . GLY A 1 89 ? 10.621 -9.867 -11.655 1.00 75.69 89 GLY A C 1
ATOM 723 O O . GLY A 1 89 ? 11.315 -10.825 -11.325 1.00 75.69 89 GLY A O 1
ATOM 724 N N . THR A 1 90 ? 10.948 -8.620 -11.288 1.00 80.25 90 THR A N 1
ATOM 725 C CA . THR A 1 90 ? 12.182 -8.336 -10.517 1.00 80.25 90 THR A CA 1
ATOM 726 C C . THR A 1 90 ? 12.046 -8.713 -9.042 1.00 80.25 90 THR A C 1
ATOM 728 O O . THR A 1 90 ? 13.013 -9.130 -8.402 1.00 80.25 90 THR A O 1
ATOM 731 N N . ASN A 1 91 ? 10.830 -8.605 -8.495 1.00 83.31 91 ASN A N 1
ATOM 732 C CA . ASN A 1 91 ? 10.515 -8.984 -7.122 1.00 83.31 91 ASN A CA 1
ATOM 733 C C . ASN A 1 91 ? 9.109 -9.611 -7.017 1.00 83.31 91 ASN A C 1
ATOM 735 O O . ASN A 1 91 ? 8.186 -8.995 -6.476 1.00 83.31 91 ASN A O 1
ATOM 739 N N . PRO A 1 92 ? 8.933 -10.866 -7.476 1.00 87.44 92 PRO A N 1
ATOM 740 C CA . PRO A 1 92 ? 7.626 -11.529 -7.495 1.00 87.44 92 PRO A CA 1
ATOM 741 C C . PRO A 1 92 ? 7.022 -11.712 -6.093 1.00 87.44 92 PRO A C 1
ATOM 743 O O . PRO A 1 92 ? 5.806 -11.806 -5.935 1.00 87.44 92 PRO A O 1
ATOM 746 N N . ARG A 1 93 ? 7.859 -11.734 -5.044 1.00 86.00 93 ARG A N 1
ATOM 747 C CA . ARG A 1 93 ? 7.392 -11.795 -3.651 1.00 86.00 93 ARG A CA 1
ATOM 748 C C . ARG A 1 93 ? 6.715 -10.494 -3.223 1.00 86.00 93 ARG A C 1
ATOM 750 O O . ARG A 1 93 ? 5.659 -10.565 -2.602 1.00 86.00 93 ARG A O 1
ATOM 757 N N . ALA A 1 94 ? 7.308 -9.341 -3.540 1.00 85.25 94 ALA A N 1
ATOM 758 C CA . ALA A 1 94 ? 6.718 -8.040 -3.225 1.00 85.25 94 ALA A CA 1
ATOM 759 C C . ALA A 1 94 ? 5.448 -7.784 -4.042 1.00 85.25 94 ALA A C 1
ATOM 761 O O . ALA A 1 94 ? 4.455 -7.333 -3.485 1.00 85.25 94 ALA A O 1
ATOM 762 N N . GLU A 1 95 ? 5.449 -8.148 -5.326 1.00 91.12 95 GLU A N 1
ATOM 763 C CA . GLU A 1 95 ? 4.263 -8.054 -6.180 1.00 91.12 95 GLU A CA 1
ATOM 764 C C . GLU A 1 95 ? 3.086 -8.858 -5.601 1.00 91.12 95 GLU A C 1
ATOM 766 O O . GLU A 1 95 ? 2.011 -8.312 -5.355 1.00 91.12 95 GLU A O 1
ATOM 771 N N . LYS A 1 96 ? 3.303 -10.149 -5.300 1.00 92.50 96 LYS A N 1
ATOM 772 C CA . LYS A 1 96 ? 2.269 -11.007 -4.702 1.00 92.50 96 LYS A CA 1
ATOM 773 C C . LYS A 1 96 ? 1.805 -10.483 -3.341 1.00 92.50 96 LYS A C 1
ATOM 775 O O . LYS A 1 96 ? 0.618 -10.562 -3.029 1.00 92.50 96 LYS A O 1
ATOM 780 N N . PHE A 1 97 ? 2.731 -9.965 -2.534 1.00 91.12 97 PHE A N 1
ATOM 781 C CA . PHE A 1 97 ? 2.417 -9.354 -1.245 1.00 91.12 97 PHE A CA 1
ATOM 782 C C . PHE A 1 97 ? 1.482 -8.148 -1.398 1.00 91.12 97 PHE A C 1
ATOM 784 O O . PHE A 1 97 ? 0.469 -8.089 -0.699 1.00 91.12 97 PHE A O 1
ATOM 791 N N . TRP A 1 98 ? 1.795 -7.218 -2.304 1.00 93.62 98 TRP A N 1
ATOM 792 C CA . TRP A 1 98 ? 1.010 -5.998 -2.492 1.00 93.62 98 TRP A CA 1
ATOM 793 C C . TRP A 1 98 ? -0.346 -6.267 -3.117 1.00 93.62 98 TRP A C 1
ATOM 795 O O . TRP A 1 98 ? -1.349 -5.818 -2.567 1.00 93.62 98 TRP A O 1
ATOM 805 N N . ARG A 1 99 ? -0.398 -7.095 -4.166 1.00 95.69 99 ARG A N 1
ATOM 806 C CA . ARG A 1 99 ? -1.663 -7.506 -4.783 1.00 95.69 99 ARG A CA 1
ATOM 807 C C . ARG A 1 99 ? -2.606 -8.123 -3.751 1.00 95.69 99 ARG A C 1
ATOM 809 O O . ARG A 1 99 ? -3.766 -7.740 -3.679 1.00 95.69 99 ARG A O 1
ATOM 816 N N . LYS A 1 100 ? -2.101 -9.014 -2.885 1.00 95.44 100 LYS A N 1
ATOM 817 C CA . LYS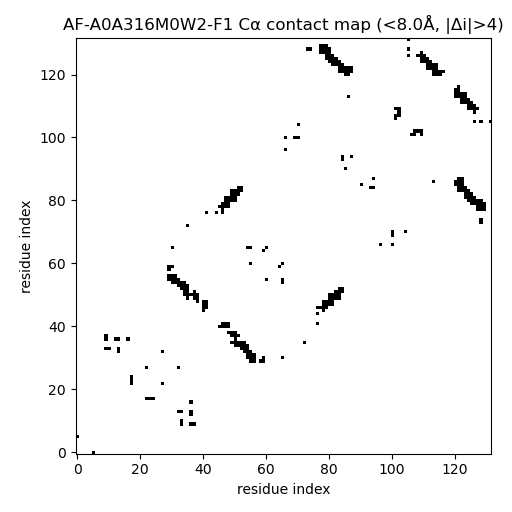 A 1 100 ? -2.907 -9.593 -1.800 1.00 95.44 100 LYS A CA 1
ATOM 818 C C . LYS A 1 100 ? -3.316 -8.540 -0.763 1.00 95.44 100 LYS A C 1
ATOM 820 O O . LYS A 1 100 ? -4.482 -8.461 -0.404 1.00 95.44 100 LYS A O 1
ATOM 825 N N . THR A 1 101 ? -2.366 -7.756 -0.258 1.00 94.38 101 THR A N 1
ATOM 826 C CA . THR A 1 101 ? -2.610 -6.817 0.850 1.00 94.38 101 THR A CA 1
ATOM 827 C C . THR A 1 101 ? -3.618 -5.739 0.472 1.00 94.38 101 THR A C 1
ATOM 829 O O . THR A 1 101 ? -4.519 -5.464 1.261 1.00 94.38 101 THR A O 1
ATOM 832 N N . ILE A 1 102 ? -3.484 -5.166 -0.727 1.00 95.75 102 ILE A N 1
ATOM 833 C CA . ILE A 1 102 ? -4.382 -4.124 -1.229 1.00 95.75 102 ILE A CA 1
ATOM 834 C C . ILE A 1 102 ? -5.735 -4.735 -1.574 1.00 95.75 102 ILE A C 1
ATOM 836 O O . ILE A 1 102 ? -6.741 -4.219 -1.107 1.00 95.75 102 ILE A O 1
ATOM 840 N N . SER A 1 103 ? -5.773 -5.879 -2.268 1.00 97.19 103 SER A N 1
ATOM 841 C CA . SER A 1 103 ? -7.034 -6.576 -2.548 1.00 97.19 103 SER A CA 1
ATOM 842 C C . SER A 1 103 ? -7.816 -6.892 -1.274 1.00 97.19 103 SER A C 1
ATOM 844 O O . SER A 1 103 ? -9.018 -6.656 -1.232 1.00 97.19 103 SER A O 1
ATOM 846 N N . ASP A 1 104 ? -7.155 -7.404 -0.230 1.00 96.06 104 ASP A N 1
ATOM 847 C CA . ASP A 1 104 ? -7.799 -7.665 1.060 1.00 96.06 104 ASP A CA 1
ATOM 848 C C . ASP A 1 104 ? -8.285 -6.365 1.730 1.00 96.06 104 ASP A C 1
ATOM 850 O O . ASP A 1 104 ? -9.253 -6.382 2.480 1.00 96.06 104 ASP A O 1
ATOM 854 N N . TYR A 1 105 ? -7.560 -5.255 1.555 1.00 95.81 105 TYR A N 1
ATOM 855 C CA . TYR A 1 105 ? -7.881 -3.980 2.195 1.00 95.81 105 TYR A CA 1
ATOM 856 C C . TYR A 1 105 ? -9.034 -3.256 1.498 1.00 95.81 105 TYR A C 1
ATOM 858 O O . TYR A 1 105 ? -9.860 -2.652 2.174 1.00 95.81 105 TYR A O 1
ATOM 866 N N . THR A 1 106 ? -9.091 -3.303 0.169 1.00 96.00 106 THR A N 1
ATOM 867 C CA . THR A 1 106 ? -10.067 -2.571 -0.649 1.00 96.00 106 THR A CA 1
ATOM 868 C C . THR A 1 106 ? -11.224 -3.445 -1.127 1.00 96.00 106 THR A C 1
ATOM 870 O O . THR A 1 106 ? -12.042 -2.988 -1.921 1.00 96.00 106 THR A O 1
ATOM 873 N N . ASN A 1 107 ? -11.298 -4.705 -0.682 1.00 95.56 107 ASN A N 1
ATOM 874 C CA . ASN A 1 107 ? -12.215 -5.717 -1.219 1.00 95.56 107 ASN A CA 1
ATOM 875 C C . ASN A 1 107 ? -12.106 -5.857 -2.750 1.00 95.56 107 ASN A C 1
ATOM 877 O O . ASN A 1 107 ? -13.104 -5.986 -3.451 1.00 95.56 107 ASN A O 1
ATOM 881 N N . GLY A 1 108 ? -10.877 -5.806 -3.268 1.00 96.19 108 GLY A N 1
ATOM 882 C CA . GLY A 1 108 ? -10.581 -5.891 -4.699 1.00 96.19 108 GLY A CA 1
ATOM 883 C C . GLY A 1 108 ? -10.719 -4.573 -5.468 1.00 96.19 108 GLY A C 1
ATOM 884 O O . GLY A 1 108 ? -10.360 -4.537 -6.640 1.00 96.19 108 GLY A O 1
ATOM 885 N N . ASN A 1 109 ? -11.158 -3.483 -4.830 1.00 96.25 109 ASN A N 1
ATOM 886 C CA . ASN A 1 109 ? -11.300 -2.172 -5.469 1.00 96.25 109 ASN A CA 1
ATOM 887 C C . ASN A 1 109 ? -9.958 -1.426 -5.517 1.00 96.25 109 ASN A C 1
ATOM 889 O O . ASN A 1 109 ? -9.681 -0.541 -4.706 1.00 96.25 109 ASN A O 1
ATOM 893 N N . PHE A 1 110 ? -9.084 -1.831 -6.430 1.00 97.38 110 PHE A N 1
ATOM 894 C CA . PHE A 1 110 ? -7.829 -1.147 -6.728 1.00 97.38 110 PHE A CA 1
ATOM 895 C C . PHE A 1 110 ? -7.471 -1.341 -8.201 1.00 97.38 110 PHE A C 1
ATOM 897 O O . PHE A 1 110 ? -7.936 -2.279 -8.846 1.00 97.38 110 PHE A O 1
ATOM 904 N N . GLU A 1 111 ? -6.608 -0.478 -8.719 1.00 97.38 111 GLU A N 1
ATOM 905 C CA . GLU A 1 111 ? -6.036 -0.619 -10.055 1.00 97.38 111 GLU A CA 1
ATOM 906 C C . GLU A 1 111 ? -4.548 -0.956 -9.949 1.00 97.38 111 GLU A C 1
ATOM 908 O O . GLU A 1 111 ? -3.860 -0.520 -9.021 1.00 97.38 111 GLU A O 1
ATOM 913 N N . GLU A 1 112 ? -4.043 -1.728 -10.910 1.00 95.38 112 GLU A N 1
ATOM 914 C CA . GLU A 1 112 ? -2.614 -1.959 -11.093 1.00 95.38 112 GLU A CA 1
ATOM 915 C C . GLU A 1 112 ? -2.198 -1.559 -12.511 1.00 95.38 112 GLU A C 1
ATOM 917 O O . GLU A 1 112 ? -2.854 -1.912 -13.491 1.00 95.38 112 GLU A O 1
ATOM 922 N N . LYS A 1 113 ? -1.096 -0.816 -12.633 1.00 94.75 113 LYS A N 1
ATOM 923 C CA . LYS A 1 113 ? -0.511 -0.455 -13.928 1.00 94.75 113 LYS A CA 1
ATOM 924 C C . LYS A 1 113 ? 1.003 -0.493 -13.887 1.00 94.75 113 LYS A C 1
ATOM 926 O O . LYS A 1 113 ? 1.611 -0.308 -12.836 1.00 94.75 113 LYS A O 1
ATOM 931 N N . HIS A 1 114 ? 1.614 -0.673 -15.047 1.00 93.31 114 HIS A N 1
ATOM 932 C CA . HIS A 1 114 ? 3.048 -0.486 -15.197 1.00 93.31 114 HIS A CA 1
ATOM 933 C C . HIS A 1 114 ? 3.323 0.834 -15.906 1.00 93.31 114 HIS A C 1
ATOM 935 O O . HIS A 1 114 ? 2.672 1.131 -16.906 1.00 93.31 114 HIS A O 1
ATOM 941 N N . ASP A 1 115 ? 4.254 1.625 -15.383 1.00 93.56 115 ASP A N 1
ATOM 942 C CA . ASP A 1 115 ? 4.536 2.957 -15.917 1.00 93.56 115 ASP A CA 1
ATOM 943 C C . ASP A 1 115 ? 5.984 3.386 -15.644 1.00 93.56 115 ASP A C 1
ATOM 945 O O . ASP A 1 115 ? 6.662 2.828 -14.773 1.00 93.56 115 ASP A O 1
ATOM 949 N N . VAL A 1 116 ? 6.455 4.389 -16.386 1.00 90.38 116 VAL A N 1
ATOM 950 C CA . VAL A 1 116 ? 7.753 5.032 -16.148 1.00 90.38 116 VAL A CA 1
ATOM 951 C C . VAL A 1 116 ? 7.585 6.117 -15.085 1.00 90.38 116 VAL A C 1
ATOM 953 O O . VAL A 1 116 ? 6.785 7.038 -15.235 1.00 90.38 116 VAL A O 1
ATOM 956 N N . THR A 1 117 ? 8.366 6.030 -14.012 1.00 85.00 117 THR A N 1
ATOM 957 C CA . THR A 1 117 ? 8.481 7.052 -12.967 1.00 85.00 117 THR A CA 1
ATOM 958 C C . THR A 1 117 ? 9.842 7.736 -13.036 1.00 85.00 117 THR A C 1
ATOM 960 O O . THR A 1 117 ? 10.726 7.338 -13.796 1.00 85.00 117 THR A O 1
ATOM 963 N N . PHE A 1 118 ? 10.032 8.787 -12.233 1.00 79.50 118 PHE A N 1
ATOM 964 C CA . PHE A 1 118 ? 11.286 9.549 -12.207 1.00 79.50 118 PHE A CA 1
ATOM 965 C C . PHE A 1 118 ? 12.516 8.692 -11.849 1.00 79.50 118 PHE A C 1
ATOM 967 O O . PHE A 1 118 ? 13.636 9.047 -12.205 1.00 79.50 118 PHE A O 1
ATOM 974 N N . ASP A 1 119 ? 12.313 7.570 -11.153 1.00 77.31 119 ASP A N 1
ATOM 975 C CA . ASP A 1 119 ? 13.342 6.630 -10.708 1.00 77.31 119 ASP A CA 1
ATOM 976 C C . ASP A 1 119 ? 13.293 5.274 -11.442 1.00 77.31 119 ASP A C 1
ATOM 978 O O . ASP A 1 119 ? 13.881 4.291 -10.985 1.00 77.31 119 ASP A O 1
ATOM 982 N N . GLY A 1 120 ? 12.614 5.215 -12.591 1.00 86.31 120 GLY A N 1
ATOM 983 C CA . GLY A 1 120 ? 12.616 4.067 -13.496 1.00 86.31 120 GLY A CA 1
ATOM 984 C C . GLY A 1 120 ? 11.240 3.449 -13.718 1.00 86.31 120 GLY A C 1
ATOM 985 O O . GLY A 1 120 ? 10.211 4.009 -13.377 1.00 86.31 120 GLY A O 1
ATOM 986 N N . TYR A 1 121 ? 11.204 2.275 -14.339 1.00 90.19 121 TYR A N 1
ATOM 987 C CA . TYR A 1 121 ? 9.945 1.565 -14.560 1.00 90.19 121 TYR A CA 1
ATOM 988 C C . TYR A 1 121 ? 9.422 0.980 -13.241 1.00 90.19 121 TYR A C 1
ATOM 990 O O . TYR A 1 121 ? 10.211 0.474 -12.438 1.00 90.19 121 TYR A O 1
ATOM 998 N N . LYS A 1 122 ? 8.110 1.035 -12.999 1.00 90.94 122 LYS A N 1
ATOM 999 C CA . LYS A 1 122 ? 7.485 0.544 -11.760 1.00 90.94 122 LYS A CA 1
ATOM 1000 C C . LYS A 1 122 ? 6.168 -0.161 -12.042 1.00 90.94 122 LYS A C 1
ATOM 1002 O O . LYS A 1 122 ? 5.481 0.140 -13.014 1.00 90.94 122 LYS A O 1
ATOM 1007 N N . LEU A 1 123 ? 5.809 -1.067 -11.139 1.00 92.94 123 LEU A N 1
ATOM 1008 C CA . LEU A 1 123 ? 4.431 -1.503 -10.949 1.00 92.94 123 LEU A CA 1
ATOM 1009 C C . LEU A 1 123 ? 3.781 -0.561 -9.932 1.00 92.94 123 LEU A C 1
ATOM 1011 O O . LEU A 1 123 ? 4.319 -0.363 -8.844 1.00 92.94 123 LEU A O 1
ATOM 1015 N N . ILE A 1 124 ? 2.650 0.031 -10.290 1.00 93.88 124 ILE A N 1
ATOM 1016 C CA . ILE A 1 124 ? 1.951 1.039 -9.501 1.00 93.88 124 ILE A CA 1
ATOM 1017 C C . ILE A 1 124 ? 0.573 0.498 -9.141 1.00 93.88 124 ILE A C 1
ATOM 1019 O O . ILE A 1 124 ? -0.188 0.127 -10.032 1.00 93.88 124 ILE A O 1
ATOM 1023 N N . PHE A 1 125 ? 0.254 0.488 -7.850 1.00 95.25 125 PHE A N 1
ATOM 1024 C 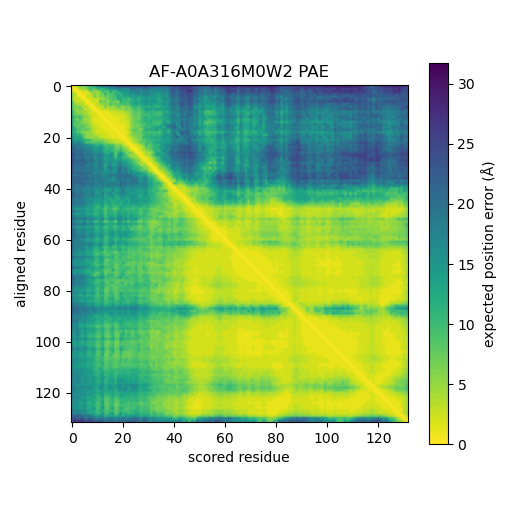CA . PHE A 1 125 ? -1.086 0.193 -7.352 1.00 95.25 125 PHE A CA 1
ATOM 1025 C C . PHE A 1 125 ? -1.777 1.482 -6.925 1.00 95.25 125 PHE A C 1
ATOM 1027 O O . PHE A 1 125 ? -1.161 2.296 -6.232 1.00 95.25 125 P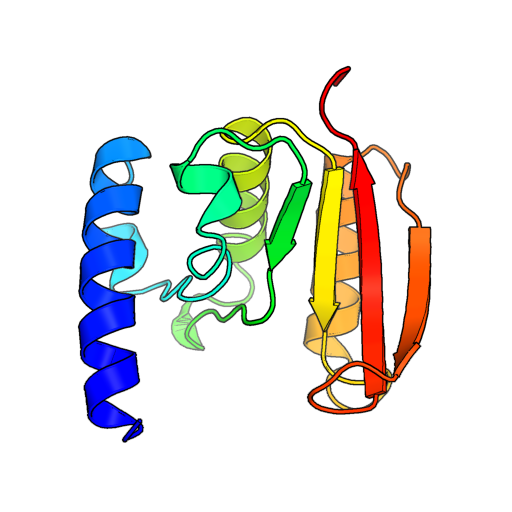HE A O 1
ATOM 1034 N N . THR A 1 126 ? -3.045 1.653 -7.289 1.00 95.50 126 THR A N 1
ATOM 1035 C CA . THR A 1 126 ? -3.839 2.820 -6.892 1.00 95.50 126 THR A CA 1
ATOM 1036 C C . THR A 1 126 ? -5.179 2.428 -6.294 1.00 95.50 126 THR A C 1
ATOM 1038 O O . THR A 1 126 ? -5.856 1.536 -6.800 1.00 95.50 126 THR A O 1
ATOM 1041 N N . PHE A 1 127 ? -5.571 3.097 -5.212 1.00 95.88 127 PHE A N 1
ATOM 1042 C CA . PHE A 1 127 ? -6.880 2.919 -4.582 1.00 95.88 127 PHE A CA 1
ATOM 1043 C C . PHE A 1 127 ? -7.310 4.175 -3.822 1.00 95.88 127 PHE A C 1
ATOM 1045 O O . PHE A 1 127 ? -6.491 5.042 -3.538 1.00 95.88 127 PHE A O 1
ATOM 1052 N N . ASN A 1 128 ? -8.590 4.265 -3.470 1.00 94.44 128 ASN A N 1
ATOM 1053 C CA . ASN A 1 128 ? -9.141 5.327 -2.630 1.00 94.44 128 ASN A CA 1
ATOM 1054 C C . ASN A 1 128 ? -9.823 4.691 -1.410 1.00 94.44 128 ASN A C 1
ATOM 1056 O O . ASN A 1 128 ? -10.522 3.688 -1.554 1.00 94.44 128 ASN A O 1
ATOM 1060 N N . ASN A 1 129 ? -9.590 5.235 -0.214 1.00 93.19 129 ASN A N 1
ATOM 1061 C CA . ASN A 1 129 ? -10.169 4.736 1.038 1.00 93.19 129 ASN A CA 1
ATOM 1062 C C . ASN A 1 129 ? -11.012 5.781 1.797 1.00 93.19 129 ASN A C 1
ATOM 1064 O O . ASN A 1 129 ? -11.329 5.554 2.957 1.00 93.19 129 ASN A O 1
ATOM 1068 N N . ILE A 1 130 ? -11.404 6.893 1.164 1.00 88.56 130 ILE A N 1
ATOM 1069 C CA . ILE A 1 130 ? -12.187 7.975 1.794 1.00 88.56 130 ILE A CA 1
ATOM 1070 C C . ILE A 1 130 ? -13.584 7.500 2.223 1.00 88.56 130 ILE A C 1
ATOM 1072 O O . ILE A 1 130 ? -14.114 7.970 3.224 1.00 88.56 130 ILE A O 1
ATOM 1076 N N . SER A 1 131 ? -14.189 6.582 1.471 1.00 74.38 131 SER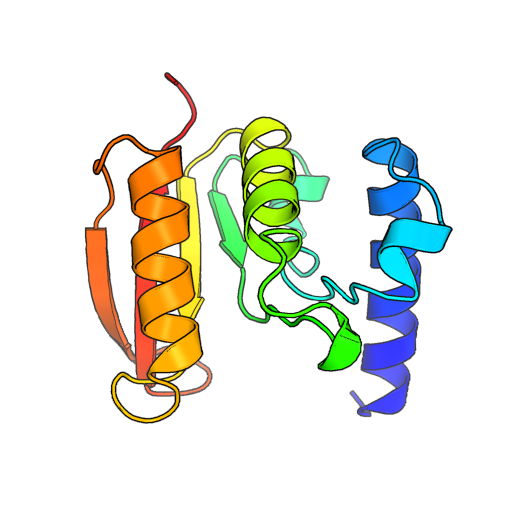 A N 1
ATOM 1077 C CA . SER A 1 131 ? -15.568 6.116 1.679 1.00 74.38 131 SER A CA 1
ATOM 1078 C C . SER A 1 131 ? -15.650 4.664 2.157 1.00 74.38 131 SER A C 1
ATOM 1080 O O . SER A 1 131 ? -16.629 3.980 1.855 1.00 74.38 131 SER A O 1
ATOM 1082 N N . LYS A 1 132 ? -14.581 4.162 2.777 1.00 61.97 132 LYS A N 1
ATOM 1083 C CA . LYS A 1 132 ? -14.500 2.779 3.246 1.00 61.97 132 LYS A CA 1
ATOM 1084 C C . LYS A 1 132 ? -15.330 2.553 4.510 1.00 61.97 132 LYS A C 1
ATOM 1086 O O . LYS A 1 132 ? -15.408 3.488 5.334 1.00 61.97 132 LYS A O 1
#